Protein AF-A0A6B3UKP6-F1 (afdb_monomer)

Radius of gyration: 19.58 Å; Cα contacts (8 Å, |Δi|>4): 145; chains: 1; bounding box: 64×40×51 Å

Solvent-accessible surface area (backbone atoms only — not comparable to full-atom values): 9672 Å² total; per-residue (Å²): 135,84,81,79,76,74,70,58,92,58,51,80,61,47,51,56,53,51,51,53,51,51,49,56,62,64,51,71,57,77,41,75,64,52,75,78,68,61,49,55,62,52,52,51,48,53,51,52,50,50,47,49,68,73,69,47,90,69,81,77,76,51,74,70,52,47,52,51,34,51,49,28,21,50,55,16,22,55,54,12,33,57,50,26,70,65,43,56,73,46,76,39,88,90,76,73,45,39,38,38,53,70,46,70,64,57,54,53,52,53,51,50,50,50,68,48,48,51,59,52,56,52,47,34,70,76,37,58,80,77,66,80,52,55,63,63,59,54,52,50,21,54,50,35,17,52,48,21,20,52,45,32,19,49,50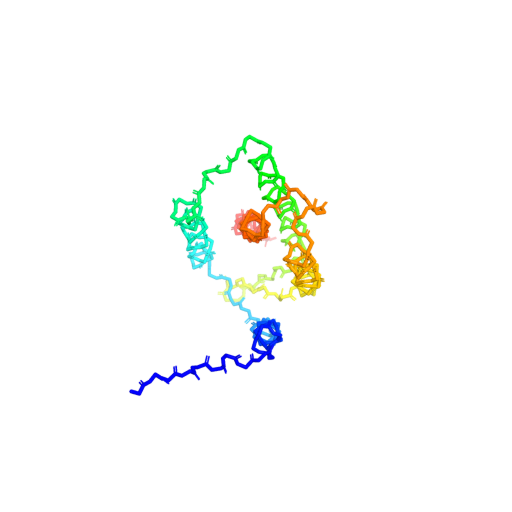,52,43,49,57,51,51,51,53,60,73,68,49,76,78,86,126

Nearest PDB structures (foldseek):
  7vg7-assembly1_B  TM=1.933E-01  e=5.395E+00  Homo sapiens

pLDDT: mean 78.43, std 12.49, range [39.0, 97.31]

Mean predicted aligned error: 9.52 Å

Secondary structure (DSSP, 8-state):
--------TTHHHHHHHHHHHHHHHHTTS-EE--TGGGTHHHHHHHHHHHHHHHS-SSSPPPHHHHHHHHHHHHHHHHHHHHHHHTPPEEE-TTT--EEEPPPHHHHHHHHHHHHHHHHHHHHHHH-HHHHSS-HHHHHHHHHHHHHHHHHHHHHHHHHHHHHHHTSPP--

Sequence (171 aa):
MHVSTSTPQYLPYLIPVAVVALIVLRNRRERRLRLELMWILPAFMLLAAGAALIYAPGPHPGPAAMVGLAGALALGAVLGWVRGRTIHIQHDPETGALTAKASPLGMILILAMFAIRYPLSLYARAHPEALHVSPTILADGFLLFAVGLILAQRVEVALRAHKLMSAPAAA

Structure (mmCIF, N/CA/C/O backbone):
data_AF-A0A6B3UKP6-F1
#
_entry.id   AF-A0A6B3UKP6-F1
#
loop_
_atom_site.group_PDB
_atom_site.id
_atom_site.type_symbol
_atom_site.label_atom_id
_atom_site.label_alt_id
_atom_site.label_comp_id
_atom_site.label_asym_id
_atom_site.label_entity_id
_atom_site.label_seq_id
_atom_site.pdbx_PDB_ins_code
_atom_site.Cartn_x
_atom_site.Cartn_y
_atom_site.Cartn_z
_atom_site.occupancy
_atom_site.B_iso_or_equiv
_atom_site.auth_seq_id
_atom_site.auth_comp_id
_atom_site.auth_asym_id
_atom_site.auth_atom_id
_atom_site.pdbx_PDB_model_num
ATOM 1 N N . MET A 1 1 ? 35.258 -26.309 -1.792 1.00 42.31 1 MET A N 1
ATOM 2 C CA . MET A 1 1 ? 33.843 -26.734 -1.880 1.00 42.31 1 MET A CA 1
ATOM 3 C C . MET A 1 1 ? 32.982 -25.502 -2.121 1.00 42.31 1 MET A C 1
ATOM 5 O O . MET A 1 1 ? 32.662 -24.800 -1.173 1.00 42.31 1 MET A O 1
ATOM 9 N N . HIS A 1 2 ? 32.662 -25.194 -3.379 1.00 47.56 2 HIS A N 1
ATOM 10 C CA . HIS A 1 2 ? 31.632 -24.203 -3.693 1.00 47.56 2 HIS A CA 1
ATOM 11 C C . HIS A 1 2 ? 30.284 -24.913 -3.592 1.00 47.56 2 HIS A C 1
ATOM 13 O O . HIS A 1 2 ? 29.980 -25.770 -4.417 1.00 47.56 2 HIS A O 1
ATOM 19 N N . VAL A 1 3 ? 29.504 -24.615 -2.552 1.00 54.16 3 VAL A N 1
ATOM 20 C CA . VAL A 1 3 ? 28.107 -25.049 -2.493 1.00 54.16 3 VAL A CA 1
ATOM 21 C C . VAL A 1 3 ? 27.369 -24.221 -3.535 1.00 54.16 3 VAL A C 1
ATOM 23 O O . VAL A 1 3 ? 26.997 -23.077 -3.286 1.00 54.16 3 VAL A O 1
ATOM 26 N N . SER A 1 4 ? 27.214 -24.774 -4.734 1.00 48.19 4 SER A N 1
ATOM 27 C CA . SER A 1 4 ? 26.264 -24.279 -5.721 1.00 48.19 4 SER A CA 1
ATOM 28 C C . SER A 1 4 ? 24.875 -24.482 -5.126 1.00 48.19 4 SER A C 1
ATOM 30 O O . SER A 1 4 ? 24.265 -25.535 -5.293 1.00 48.19 4 SER A O 1
ATOM 32 N N . THR A 1 5 ? 24.389 -23.508 -4.360 1.00 55.69 5 THR A N 1
ATOM 33 C CA . THR A 1 5 ? 22.990 -23.454 -3.956 1.00 55.69 5 THR A CA 1
ATOM 34 C C . THR A 1 5 ? 22.178 -23.199 -5.219 1.00 55.69 5 THR A C 1
ATOM 36 O O . THR A 1 5 ? 21.908 -22.062 -5.607 1.00 55.69 5 THR A O 1
ATOM 39 N N . SER A 1 6 ? 21.821 -24.278 -5.913 1.00 57.78 6 SER A N 1
ATOM 40 C CA . SER A 1 6 ? 20.800 -24.276 -6.948 1.00 57.78 6 SER A CA 1
ATOM 41 C C . SER A 1 6 ? 19.491 -23.888 -6.273 1.00 57.78 6 SER A C 1
ATOM 43 O O . SER A 1 6 ? 18.730 -24.729 -5.803 1.00 57.78 6 SER A O 1
ATOM 45 N N . THR A 1 7 ? 19.266 -22.578 -6.142 1.00 62.31 7 THR A N 1
ATOM 46 C CA . THR A 1 7 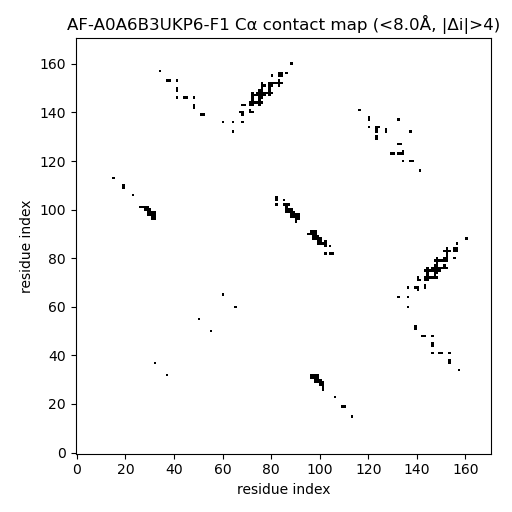? 17.998 -22.032 -5.667 1.00 62.31 7 THR A CA 1
ATOM 47 C C . THR A 1 7 ? 16.916 -22.697 -6.513 1.00 62.31 7 THR A C 1
ATOM 49 O O . THR A 1 7 ? 16.951 -22.530 -7.736 1.00 62.31 7 THR A O 1
ATOM 52 N N . PRO A 1 8 ? 16.014 -23.504 -5.926 1.00 60.12 8 PRO A N 1
ATOM 53 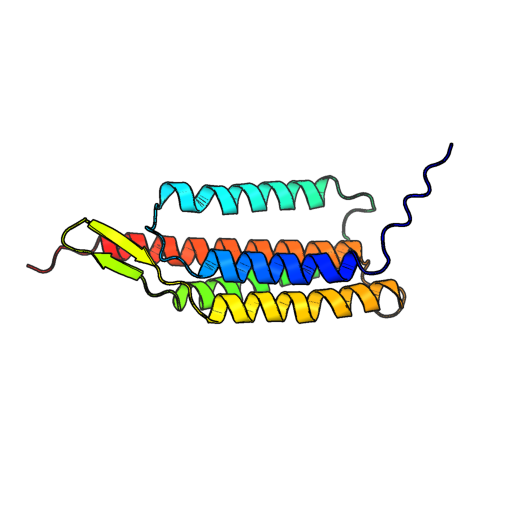C CA . PRO A 1 8 ? 15.065 -24.270 -6.714 1.00 60.12 8 PRO A CA 1
ATOM 54 C C . PRO A 1 8 ? 14.298 -23.316 -7.625 1.00 60.12 8 PRO A C 1
ATOM 56 O O . PRO A 1 8 ? 13.757 -22.318 -7.149 1.00 60.12 8 PRO A O 1
ATOM 59 N N . GLN A 1 9 ? 14.234 -23.608 -8.925 1.00 66.81 9 GLN A N 1
ATOM 60 C CA . GLN A 1 9 ? 13.576 -22.759 -9.929 1.00 66.81 9 GLN A CA 1
ATOM 61 C C . GLN A 1 9 ? 12.102 -22.451 -9.583 1.00 66.81 9 GLN A C 1
ATOM 63 O O . GLN A 1 9 ? 11.531 -21.471 -10.055 1.00 66.81 9 GLN A O 1
ATOM 68 N N . TYR A 1 10 ? 11.502 -23.253 -8.698 1.00 64.31 10 TYR A N 1
ATOM 69 C CA . TYR A 1 10 ? 10.134 -23.122 -8.194 1.00 64.31 10 TYR A CA 1
ATOM 70 C C . TYR A 1 10 ? 9.986 -22.158 -7.000 1.00 64.31 10 TYR A C 1
ATOM 72 O O . TYR A 1 10 ? 8.878 -21.720 -6.693 1.00 64.31 10 TYR A O 1
ATOM 80 N N . LEU A 1 11 ? 11.083 -21.798 -6.323 1.00 64.44 11 LEU A N 1
ATOM 81 C CA . LEU A 1 11 ? 11.082 -20.961 -5.116 1.00 64.44 11 LEU A CA 1
ATOM 82 C C . LEU A 1 11 ? 10.398 -19.587 -5.311 1.00 64.44 11 LEU A C 1
ATOM 84 O O . LEU A 1 11 ? 9.619 -19.194 -4.440 1.00 64.44 11 LEU A O 1
ATOM 88 N N . PRO A 1 12 ? 10.571 -18.881 -6.450 1.00 67.31 12 PRO A N 1
ATOM 89 C CA . PRO A 1 12 ? 9.866 -17.623 -6.717 1.00 67.31 12 PRO A CA 1
ATOM 90 C C . PRO A 1 12 ? 8.337 -17.764 -6.789 1.00 67.31 12 PRO A C 1
ATOM 92 O O . PRO A 1 12 ? 7.632 -16.788 -6.536 1.00 67.31 12 PRO A O 1
ATOM 95 N N . TYR A 1 13 ? 7.829 -18.962 -7.104 1.00 69.62 13 TYR A N 1
ATOM 96 C CA . TYR A 1 13 ? 6.398 -19.277 -7.190 1.00 69.62 13 TYR A CA 1
ATOM 97 C C . TYR A 1 13 ? 5.828 -19.809 -5.869 1.00 69.62 13 TYR A C 1
ATOM 99 O O . TYR A 1 13 ? 4.644 -19.632 -5.591 1.00 69.62 13 TYR A O 1
ATOM 107 N N . LEU A 1 14 ? 6.659 -20.407 -5.012 1.00 72.94 14 LEU A N 1
ATOM 108 C CA . LEU A 1 14 ? 6.234 -20.874 -3.689 1.00 72.94 14 LEU A CA 1
ATOM 109 C C . LEU A 1 14 ? 6.024 -19.722 -2.699 1.00 72.94 14 LEU A C 1
ATOM 111 O O . LEU A 1 14 ? 5.095 -19.772 -1.895 1.00 72.94 14 LEU A O 1
ATOM 115 N N . ILE A 1 15 ? 6.833 -18.661 -2.783 1.00 71.12 15 ILE A N 1
ATOM 116 C CA . ILE A 1 15 ? 6.698 -17.462 -1.938 1.00 71.12 15 ILE A CA 1
ATOM 117 C C . ILE A 1 15 ? 5.289 -16.835 -2.019 1.00 71.12 15 ILE A C 1
ATOM 119 O O . ILE A 1 15 ? 4.686 -16.639 -0.965 1.00 71.12 15 ILE A O 1
ATOM 123 N N . PRO A 1 16 ? 4.702 -16.546 -3.198 1.00 64.75 16 PRO A N 1
ATOM 124 C CA . PRO A 1 16 ? 3.352 -15.985 -3.269 1.00 64.75 16 PRO A CA 1
ATOM 125 C C . PRO A 1 16 ? 2.279 -16.917 -2.735 1.00 64.75 16 PRO A C 1
ATOM 127 O O . PRO A 1 16 ? 1.384 -16.458 -2.032 1.00 64.75 16 PRO A O 1
ATOM 130 N N . VAL A 1 17 ? 2.374 -18.215 -3.031 1.00 72.12 17 VAL A N 1
ATOM 131 C CA . VAL A 1 17 ? 1.425 -19.207 -2.513 1.00 72.12 17 VAL A CA 1
ATOM 132 C C . VAL A 1 17 ? 1.480 -19.232 -0.986 1.00 72.12 17 VAL A C 1
ATOM 134 O O . VAL A 1 17 ? 0.440 -19.166 -0.334 1.00 72.12 17 VAL A O 1
ATOM 137 N N . ALA A 1 18 ? 2.683 -19.227 -0.408 1.00 76.06 18 ALA A N 1
ATOM 138 C CA . ALA A 1 18 ? 2.882 -19.162 1.035 1.00 76.06 18 ALA A CA 1
ATOM 139 C C . ALA A 1 18 ? 2.356 -17.850 1.638 1.00 76.06 18 ALA A C 1
ATOM 141 O O . ALA A 1 18 ? 1.689 -17.876 2.672 1.00 76.06 18 ALA A O 1
ATOM 142 N N . VAL A 1 19 ? 2.597 -16.705 0.992 1.00 70.06 19 VAL A N 1
ATOM 143 C CA . VAL A 1 19 ? 2.106 -15.398 1.454 1.00 70.06 19 VAL A CA 1
ATOM 144 C C . VAL A 1 19 ? 0.579 -15.332 1.397 1.00 70.06 19 VAL A C 1
ATOM 146 O O . VAL A 1 19 ? -0.046 -14.923 2.375 1.00 70.06 19 VAL A O 1
ATOM 149 N N . VAL A 1 20 ? -0.041 -15.782 0.304 1.00 69.38 20 VAL A N 1
ATOM 150 C CA . VAL A 1 20 ? -1.503 -15.870 0.177 1.00 69.38 20 VAL A CA 1
ATOM 151 C C . VAL A 1 20 ? -2.078 -16.803 1.240 1.00 69.38 20 VAL A C 1
ATOM 153 O O . VAL A 1 20 ? -3.011 -16.414 1.943 1.00 69.38 20 VAL A O 1
ATOM 156 N N . ALA A 1 21 ? -1.499 -17.992 1.430 1.00 74.12 21 ALA A N 1
ATOM 157 C CA . ALA A 1 21 ? -1.939 -18.940 2.451 1.00 74.12 21 ALA A CA 1
ATOM 158 C C . ALA A 1 21 ? -1.834 -18.345 3.865 1.00 74.12 21 ALA A C 1
ATOM 160 O O . ALA A 1 21 ? -2.796 -18.400 4.634 1.00 74.12 21 ALA A O 1
ATOM 161 N N . LEU A 1 22 ? -0.708 -17.703 4.193 1.00 74.50 22 LEU A N 1
ATOM 162 C CA . LEU A 1 22 ? -0.495 -17.025 5.472 1.00 74.50 22 LEU A CA 1
ATOM 163 C C . LEU A 1 22 ? -1.540 -15.931 5.708 1.00 74.50 22 LEU A C 1
ATOM 165 O O . LEU A 1 22 ? -2.071 -15.807 6.812 1.00 74.50 22 LEU A O 1
ATOM 169 N N . ILE A 1 23 ? -1.853 -15.143 4.680 1.00 67.38 23 ILE A N 1
ATOM 170 C CA . ILE A 1 23 ? -2.847 -14.072 4.757 1.00 67.38 23 ILE A CA 1
ATOM 171 C C . ILE A 1 23 ? -4.241 -14.657 4.980 1.00 67.38 23 ILE A C 1
ATOM 173 O O . ILE A 1 23 ? -4.928 -14.212 5.897 1.00 67.38 23 ILE A O 1
ATOM 177 N N . VAL A 1 24 ? -4.638 -15.682 4.220 1.00 68.94 24 VAL A N 1
ATOM 178 C CA . VAL A 1 24 ? -5.918 -16.386 4.403 1.00 68.94 24 VAL A CA 1
ATOM 179 C C . VAL A 1 24 ? -6.046 -16.910 5.829 1.00 68.94 24 VAL A C 1
ATOM 181 O O . VAL A 1 24 ? -7.041 -16.632 6.497 1.00 68.94 24 VAL A O 1
ATOM 184 N N . LEU A 1 25 ? -5.023 -17.607 6.324 1.00 70.88 25 LEU A N 1
ATOM 185 C CA . LEU A 1 25 ? -5.003 -18.168 7.674 1.00 70.88 25 LEU A CA 1
ATOM 186 C C . LEU A 1 25 ? -5.070 -17.075 8.749 1.00 70.88 25 LEU A C 1
ATOM 188 O O . LEU A 1 25 ? -5.825 -17.191 9.716 1.00 70.88 25 LEU A O 1
ATOM 192 N N . ARG A 1 26 ? -4.332 -15.975 8.567 1.00 65.69 26 ARG A N 1
ATOM 193 C CA . ARG A 1 26 ? -4.294 -14.846 9.508 1.00 65.69 26 ARG A CA 1
ATOM 194 C C . ARG A 1 26 ? -5.596 -14.042 9.528 1.00 65.69 26 ARG A C 1
ATOM 196 O O . ARG A 1 26 ? -5.913 -13.451 10.560 1.00 65.69 26 ARG A O 1
ATOM 203 N N . ASN A 1 27 ? -6.338 -14.029 8.422 1.00 65.06 27 ASN A N 1
ATOM 204 C CA . ASN A 1 27 ? -7.569 -13.258 8.239 1.00 65.06 27 ASN A CA 1
ATOM 205 C C . ASN A 1 27 ? -8.836 -13.983 8.737 1.00 65.06 27 ASN A C 1
ATOM 207 O O . ASN A 1 27 ? -9.913 -13.401 8.710 1.00 65.06 27 ASN A O 1
ATOM 211 N N . ARG A 1 28 ? -8.728 -15.240 9.200 1.00 62.06 28 ARG A N 1
ATOM 212 C CA . ARG A 1 28 ? -9.871 -16.036 9.692 1.00 62.06 28 ARG A CA 1
ATOM 213 C C . ARG A 1 28 ? -10.319 -15.718 11.121 1.00 62.06 28 ARG A C 1
ATOM 215 O O . ARG A 1 28 ? -11.401 -16.139 11.507 1.00 62.06 28 ARG A O 1
ATOM 222 N N . ARG A 1 29 ? -9.504 -15.025 11.920 1.00 60.44 29 ARG A N 1
ATOM 223 C CA . ARG A 1 29 ? -9.808 -14.764 13.336 1.00 60.44 29 ARG A CA 1
ATOM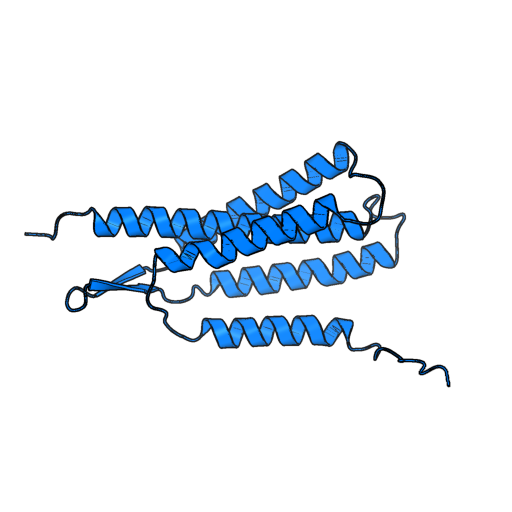 224 C C . ARG A 1 29 ? -10.388 -13.369 13.523 1.00 60.44 29 ARG A C 1
ATOM 226 O O . ARG A 1 29 ? -9.783 -12.394 13.077 1.00 60.44 29 ARG A O 1
ATOM 233 N N . GLU A 1 30 ? -11.504 -13.281 14.237 1.00 61.22 30 GLU A N 1
ATOM 234 C CA . GLU A 1 30 ? -12.010 -12.021 14.779 1.00 61.22 30 GLU A CA 1
ATOM 235 C C . GLU A 1 30 ? -10.959 -11.438 15.727 1.00 61.22 30 GLU A C 1
ATOM 237 O O . GLU A 1 30 ? -10.396 -12.139 16.573 1.00 61.22 30 GLU A O 1
ATOM 242 N N . ARG A 1 31 ? -10.611 -10.163 15.536 1.00 63.59 31 ARG A N 1
ATOM 243 C CA . ARG A 1 31 ? -9.595 -9.492 16.352 1.00 63.59 31 ARG A CA 1
ATOM 244 C C . ARG A 1 31 ? -10.230 -8.336 17.100 1.00 63.59 31 ARG A C 1
ATOM 246 O O . ARG A 1 31 ? -10.883 -7.487 16.497 1.00 63.59 31 ARG A O 1
ATOM 253 N N . ARG A 1 32 ? -9.954 -8.285 18.405 1.00 64.88 32 ARG A N 1
ATOM 254 C CA . ARG A 1 32 ? -10.177 -7.091 19.221 1.00 64.88 32 ARG A CA 1
ATOM 255 C C . ARG A 1 32 ? -9.316 -5.956 18.661 1.00 64.88 32 ARG A C 1
ATOM 257 O O . ARG A 1 32 ? -8.104 -6.119 18.486 1.00 64.88 32 ARG A O 1
ATOM 264 N N . LEU A 1 33 ? -9.945 -4.832 18.344 1.00 65.12 33 LEU A N 1
ATOM 265 C CA . LEU A 1 33 ? -9.294 -3.618 17.867 1.00 65.12 33 LEU A CA 1
ATOM 266 C C . LEU A 1 33 ? -8.601 -2.936 19.048 1.00 65.12 33 LEU A C 1
ATOM 268 O O . LEU A 1 33 ? -9.231 -2.267 19.857 1.00 65.12 33 LEU A O 1
ATOM 272 N N . ARG A 1 34 ? -7.281 -3.109 19.143 1.00 69.44 34 ARG A N 1
ATOM 273 C CA . ARG A 1 34 ? -6.432 -2.285 20.009 1.00 69.44 34 ARG A CA 1
ATOM 274 C C . ARG A 1 34 ? -5.921 -1.114 19.185 1.00 69.44 34 ARG A C 1
ATOM 276 O O . ARG A 1 34 ? -5.087 -1.314 18.301 1.00 69.44 34 ARG A O 1
ATOM 283 N N . LEU A 1 35 ? -6.451 0.074 19.452 1.00 70.31 35 LEU A N 1
ATOM 284 C CA . LEU A 1 35 ? -6.164 1.274 18.668 1.00 70.31 35 LEU A CA 1
ATOM 285 C C . LEU A 1 35 ? -4.675 1.652 18.708 1.00 70.31 35 LEU A C 1
ATOM 287 O O . LEU A 1 35 ? -4.100 1.994 17.681 1.00 70.31 35 LEU A O 1
ATOM 291 N N . GLU A 1 36 ? -4.028 1.467 19.858 1.00 74.81 36 GLU A N 1
ATOM 292 C CA . GLU A 1 36 ? -2.598 1.735 20.066 1.00 74.81 36 GLU A CA 1
ATOM 293 C C . GLU A 1 36 ? -1.697 0.834 19.207 1.00 74.81 36 GLU A C 1
ATOM 295 O O . GLU A 1 36 ? -0.791 1.298 18.518 1.00 74.81 36 GLU A O 1
ATOM 300 N N . LEU A 1 37 ? -1.988 -0.471 19.162 1.00 77.50 37 LEU A N 1
ATOM 301 C CA . LEU A 1 37 ? -1.198 -1.433 18.382 1.00 77.50 37 LEU A CA 1
ATOM 302 C C . LEU A 1 37 ? -1.464 -1.332 16.873 1.00 77.50 37 LEU A C 1
ATOM 304 O O . LEU A 1 37 ? -0.750 -1.940 16.070 1.00 77.50 37 LEU A O 1
ATOM 308 N N . MET A 1 38 ? -2.493 -0.585 16.467 1.00 80.94 38 MET A N 1
ATOM 309 C CA . MET A 1 38 ? -2.887 -0.454 15.070 1.00 80.94 38 MET A CA 1
ATOM 310 C C . MET A 1 38 ? -1.845 0.299 14.229 1.00 80.94 38 MET A C 1
ATOM 312 O O . MET A 1 38 ? -1.761 0.050 13.023 1.00 80.94 38 MET A O 1
ATOM 316 N N . TRP A 1 39 ? -1.034 1.153 14.859 1.00 84.94 39 TRP A N 1
ATOM 317 C CA . TRP A 1 39 ? -0.042 2.013 14.204 1.00 84.94 39 TRP A CA 1
ATOM 318 C C . TRP A 1 39 ? 1.363 1.417 14.110 1.00 84.94 39 TRP A C 1
ATOM 320 O O . TRP A 1 39 ? 2.144 1.861 13.273 1.00 84.94 39 TRP A O 1
ATOM 330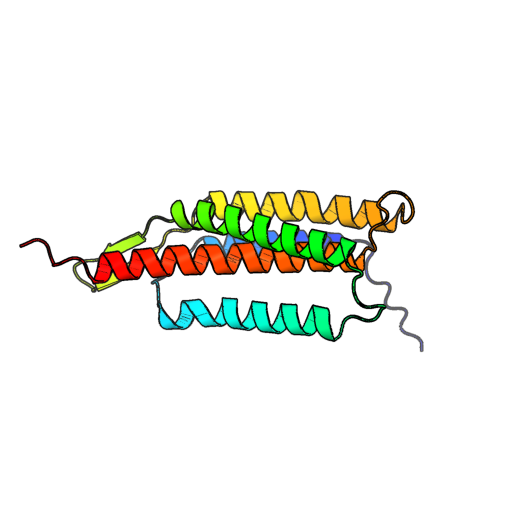 N N . ILE A 1 40 ? 1.662 0.356 14.868 1.00 84.81 40 ILE A N 1
ATOM 331 C CA . ILE A 1 40 ? 2.979 -0.303 14.843 1.00 84.81 40 ILE A CA 1
ATOM 332 C C . ILE A 1 40 ? 3.303 -0.819 13.439 1.00 84.81 40 ILE A C 1
ATOM 334 O O . ILE A 1 40 ? 4.369 -0.545 12.895 1.00 84.81 40 ILE A O 1
ATOM 338 N N . LEU A 1 41 ? 2.369 -1.557 12.831 1.00 81.31 41 LEU A N 1
ATOM 339 C CA . LEU A 1 41 ? 2.582 -2.134 11.505 1.00 81.31 41 LEU A CA 1
ATOM 340 C C . LEU A 1 41 ? 2.717 -1.053 10.410 1.00 81.31 41 LEU A C 1
ATOM 342 O O . LEU A 1 41 ? 3.657 -1.151 9.625 1.00 81.31 41 LEU A O 1
ATOM 346 N N . PRO A 1 42 ? 1.845 -0.026 10.338 1.00 84.81 42 PRO A N 1
ATOM 347 C CA . PRO A 1 42 ? 2.027 1.096 9.419 1.00 84.81 42 PRO A CA 1
ATOM 348 C C . PRO A 1 42 ? 3.351 1.839 9.595 1.00 84.81 42 PRO A C 1
ATOM 350 O O . PRO A 1 42 ? 4.025 2.089 8.601 1.00 84.81 42 PRO A O 1
ATOM 353 N N . ALA A 1 43 ? 3.748 2.145 10.835 1.00 88.00 43 ALA A N 1
ATOM 354 C CA . ALA A 1 43 ? 5.014 2.817 11.113 1.00 88.00 43 ALA A CA 1
ATOM 355 C C . ALA A 1 43 ? 6.200 1.971 10.634 1.00 88.00 43 ALA A C 1
ATOM 357 O O . ALA A 1 43 ? 7.067 2.466 9.919 1.00 88.00 43 ALA A O 1
ATOM 358 N N . PHE A 1 44 ? 6.186 0.671 10.939 1.00 87.38 44 PHE A N 1
ATOM 359 C CA . PHE A 1 44 ? 7.201 -0.260 10.459 1.00 87.38 44 PHE A CA 1
ATOM 360 C C . PHE A 1 44 ? 7.261 -0.321 8.927 1.00 87.38 44 PHE A C 1
ATOM 362 O O . PHE A 1 44 ? 8.348 -0.272 8.361 1.00 87.38 44 PHE A O 1
ATOM 369 N N . MET A 1 45 ? 6.118 -0.396 8.236 1.00 81.00 45 MET A N 1
ATOM 370 C CA . MET A 1 45 ? 6.104 -0.421 6.768 1.00 81.00 45 MET A CA 1
ATOM 371 C C . MET A 1 45 ? 6.600 0.881 6.151 1.00 81.00 45 MET A C 1
ATOM 373 O O . MET A 1 45 ? 7.281 0.833 5.133 1.00 81.00 45 MET A O 1
ATOM 377 N N . LEU A 1 46 ? 6.285 2.026 6.753 1.00 88.81 46 LEU A N 1
ATOM 378 C CA . LEU A 1 46 ? 6.757 3.320 6.275 1.00 88.81 46 LEU A CA 1
ATOM 379 C C . LEU A 1 46 ? 8.276 3.450 6.444 1.00 88.81 46 LEU A C 1
ATOM 381 O O . LEU A 1 46 ? 8.954 3.869 5.510 1.00 88.81 46 LEU A O 1
ATOM 385 N N . LEU A 1 47 ? 8.819 3.000 7.580 1.00 88.88 47 LEU A N 1
ATOM 386 C CA . LEU A 1 47 ? 10.266 2.923 7.800 1.00 88.88 47 LEU A CA 1
ATOM 387 C C . LEU A 1 47 ? 10.939 1.959 6.818 1.00 88.88 47 LEU A C 1
ATOM 389 O O . LEU A 1 47 ? 11.939 2.314 6.202 1.00 88.88 47 LEU A O 1
ATOM 393 N N . ALA A 1 48 ? 10.377 0.763 6.631 1.00 84.25 48 ALA A N 1
ATOM 394 C CA . ALA A 1 48 ? 10.912 -0.230 5.705 1.00 84.25 48 ALA A CA 1
ATOM 395 C C . ALA A 1 48 ? 10.882 0.263 4.250 1.00 84.25 48 ALA A C 1
ATOM 397 O O . ALA A 1 48 ? 11.845 0.058 3.518 1.00 84.25 48 ALA A O 1
ATOM 398 N N . ALA A 1 49 ? 9.808 0.941 3.836 1.00 87.38 49 ALA A N 1
ATOM 399 C CA . ALA A 1 49 ? 9.698 1.514 2.499 1.00 87.38 49 ALA A CA 1
ATOM 400 C C . ALA A 1 49 ? 10.646 2.698 2.294 1.00 87.38 49 ALA A C 1
ATOM 402 O O . ALA A 1 49 ? 11.304 2.774 1.261 1.00 87.38 49 ALA A O 1
ATOM 403 N N . GLY A 1 50 ? 10.774 3.580 3.290 1.00 87.38 50 GLY A N 1
ATOM 404 C CA . GLY A 1 50 ? 11.755 4.663 3.265 1.00 87.38 50 GLY A CA 1
ATOM 405 C C . GLY A 1 50 ? 13.183 4.129 3.159 1.00 87.38 50 GLY A C 1
ATOM 406 O O . GLY A 1 50 ? 13.934 4.558 2.290 1.00 87.38 50 GLY A O 1
ATOM 407 N N . ALA A 1 51 ? 13.535 3.132 3.975 1.00 86.88 51 ALA A N 1
ATOM 408 C CA . ALA A 1 51 ? 14.838 2.478 3.911 1.00 86.88 51 ALA A CA 1
ATOM 409 C C . ALA A 1 51 ? 15.079 1.813 2.548 1.00 86.88 51 ALA A C 1
ATOM 411 O O . ALA A 1 51 ? 16.152 1.981 1.976 1.00 86.88 51 ALA A O 1
ATOM 412 N N . ALA A 1 52 ? 14.084 1.109 2.000 1.00 84.94 52 ALA A N 1
ATOM 413 C CA . ALA A 1 52 ? 14.197 0.487 0.684 1.00 84.94 52 ALA A CA 1
ATOM 414 C C . ALA A 1 52 ? 14.497 1.517 -0.415 1.00 84.94 52 ALA A C 1
ATOM 416 O O . ALA A 1 52 ? 15.377 1.273 -1.227 1.00 84.94 52 ALA A O 1
ATOM 417 N N . LEU A 1 53 ? 13.831 2.676 -0.402 1.00 84.81 53 LEU A N 1
ATOM 418 C CA . LEU A 1 53 ? 14.039 3.733 -1.399 1.00 84.81 53 LEU A CA 1
ATOM 419 C C . LEU A 1 53 ? 15.369 4.483 -1.226 1.00 84.81 53 LEU A C 1
ATOM 421 O O . LEU A 1 53 ? 15.981 4.874 -2.217 1.00 84.81 53 LEU A O 1
ATOM 425 N N . ILE A 1 54 ? 15.812 4.703 0.015 1.00 85.62 54 ILE A N 1
ATOM 426 C CA . ILE A 1 54 ? 17.055 5.433 0.319 1.00 85.62 54 ILE A CA 1
ATOM 427 C C . ILE A 1 54 ? 18.287 4.570 0.036 1.00 85.62 54 ILE A C 1
ATOM 429 O O . ILE A 1 54 ? 19.271 5.064 -0.508 1.00 85.62 54 ILE A O 1
ATOM 433 N N . TYR A 1 55 ? 18.235 3.289 0.405 1.00 84.06 55 TYR A N 1
ATOM 434 C CA . TYR A 1 55 ? 19.364 2.363 0.304 1.00 84.06 55 TYR A CA 1
ATOM 435 C C . TYR A 1 55 ? 19.285 1.443 -0.923 1.00 84.06 55 TYR A C 1
ATOM 437 O O . TYR A 1 55 ? 20.058 0.487 -1.021 1.00 84.06 55 TYR A O 1
ATOM 445 N N . ALA A 1 56 ? 18.364 1.702 -1.859 1.00 79.69 56 ALA A N 1
ATOM 446 C CA . ALA A 1 56 ? 18.275 0.954 -3.107 1.00 79.69 56 ALA A CA 1
ATOM 447 C C . ALA A 1 56 ? 19.584 1.089 -3.910 1.00 79.69 56 ALA A C 1
ATOM 449 O O . ALA A 1 56 ? 20.015 2.209 -4.194 1.00 79.69 56 ALA A O 1
ATOM 450 N N . PRO A 1 57 ? 20.208 -0.025 -4.335 1.00 69.94 57 PRO A N 1
ATOM 451 C CA . PRO A 1 57 ? 21.344 0.032 -5.242 1.00 69.94 57 PRO A CA 1
ATOM 452 C C . PRO A 1 57 ? 20.884 0.527 -6.619 1.00 69.94 57 PRO A C 1
ATOM 454 O O . PRO A 1 57 ? 20.066 -0.123 -7.273 1.00 69.94 57 PRO A O 1
ATOM 457 N N . GLY A 1 58 ? 21.420 1.659 -7.076 1.00 71.12 58 GLY A N 1
ATOM 458 C CA . GLY A 1 58 ? 21.150 2.203 -8.407 1.00 71.12 58 GLY A CA 1
ATOM 459 C C . GLY A 1 58 ? 21.018 3.7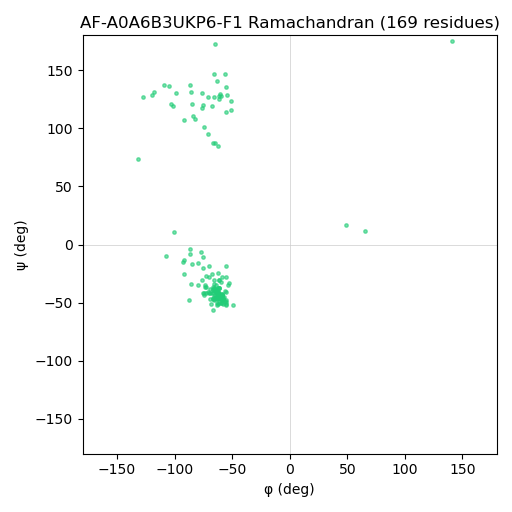27 -8.424 1.00 71.12 58 GLY A C 1
ATOM 460 O O . GLY A 1 58 ? 21.077 4.369 -7.376 1.00 71.12 58 GLY A O 1
ATOM 461 N N . PRO A 1 59 ? 20.863 4.329 -9.615 1.00 72.38 59 PRO A N 1
ATOM 462 C CA . PRO A 1 59 ? 20.578 5.751 -9.727 1.00 72.38 59 PRO A CA 1
ATOM 463 C C . PRO A 1 59 ? 19.231 6.076 -9.077 1.00 72.38 59 PRO A C 1
ATOM 465 O O . PRO A 1 59 ? 18.264 5.321 -9.214 1.00 72.38 59 PRO A O 1
ATOM 468 N N . HIS A 1 60 ? 19.168 7.220 -8.393 1.00 77.31 60 HIS A N 1
ATOM 469 C CA . HIS A 1 60 ? 17.919 7.702 -7.818 1.00 77.31 60 HIS A CA 1
ATOM 470 C C . HIS A 1 60 ? 16.838 7.834 -8.900 1.00 77.31 60 HIS A C 1
ATOM 472 O O . HIS A 1 60 ? 17.151 8.167 -10.050 1.00 77.31 60 HIS A O 1
ATOM 478 N N . PRO A 1 61 ? 15.561 7.589 -8.558 1.00 82.06 61 PRO A N 1
ATOM 479 C CA . PRO A 1 61 ? 14.498 7.627 -9.545 1.00 82.06 61 PRO A CA 1
ATOM 480 C C . PRO A 1 61 ? 14.396 9.028 -10.150 1.00 82.06 61 PRO A C 1
ATOM 482 O O . PRO A 1 61 ? 14.274 10.018 -9.429 1.00 82.06 61 PRO A O 1
ATOM 485 N N . GLY A 1 62 ? 14.427 9.110 -11.480 1.00 86.94 62 GLY A N 1
ATOM 486 C CA . GLY A 1 62 ? 14.220 10.372 -12.185 1.00 86.94 62 GLY A CA 1
ATOM 487 C C . GLY A 1 62 ? 12.798 10.930 -11.991 1.00 86.94 62 GLY A C 1
ATOM 488 O O . GLY A 1 62 ? 11.916 10.231 -11.482 1.00 86.94 62 GLY A O 1
ATOM 489 N N . PRO A 1 63 ? 12.523 12.162 -12.456 1.00 88.19 63 PRO A N 1
ATOM 490 C CA . PRO A 1 63 ? 11.235 12.831 -12.244 1.00 88.19 63 PRO A CA 1
ATOM 491 C C . PRO A 1 63 ? 10.021 12.018 -12.722 1.00 88.19 63 PRO A C 1
ATOM 493 O O . PRO A 1 63 ? 9.016 11.929 -12.022 1.00 88.19 63 PRO A O 1
ATOM 496 N N . ALA A 1 64 ? 10.125 11.357 -13.879 1.00 87.62 64 ALA A N 1
ATOM 497 C CA . ALA A 1 64 ? 9.053 10.508 -14.403 1.00 87.62 64 ALA A CA 1
ATOM 498 C C . ALA A 1 64 ? 8.774 9.289 -13.503 1.00 87.62 64 ALA A C 1
ATOM 500 O O . ALA A 1 64 ? 7.619 8.947 -13.252 1.00 87.62 64 ALA A O 1
ATOM 501 N N . ALA A 1 65 ? 9.826 8.665 -12.962 1.00 88.88 65 ALA A N 1
ATOM 502 C CA . ALA A 1 65 ? 9.686 7.552 -12.028 1.00 88.88 65 ALA A CA 1
ATOM 503 C C . ALA A 1 65 ? 9.055 8.014 -10.706 1.00 88.88 65 ALA A C 1
ATOM 505 O O . ALA A 1 65 ? 8.181 7.330 -10.185 1.00 88.88 65 ALA A O 1
ATOM 506 N N . MET A 1 66 ? 9.417 9.200 -10.208 1.00 90.75 66 MET A N 1
ATOM 507 C CA . MET A 1 66 ? 8.795 9.805 -9.022 1.00 90.75 66 MET A CA 1
ATOM 508 C C . MET A 1 66 ? 7.285 10.006 -9.193 1.00 90.75 66 MET A C 1
ATOM 510 O O . MET A 1 66 ? 6.523 9.667 -8.290 1.00 90.75 66 MET A O 1
ATOM 514 N N . VAL A 1 67 ? 6.835 10.479 -10.361 1.00 93.12 67 VAL A N 1
ATOM 515 C CA . VAL A 1 67 ? 5.399 10.599 -10.672 1.00 93.12 67 VAL A CA 1
ATOM 516 C C . VAL A 1 67 ? 4.719 9.228 -10.664 1.00 93.12 67 VAL A C 1
ATOM 518 O O . VAL A 1 67 ? 3.653 9.080 -10.068 1.00 93.12 67 VAL A O 1
ATOM 521 N N . GLY A 1 68 ? 5.344 8.208 -11.259 1.00 92.31 68 GLY A N 1
ATOM 522 C CA . GLY A 1 68 ? 4.826 6.836 -11.235 1.00 92.31 68 GLY A CA 1
ATOM 523 C C . GLY A 1 68 ? 4.720 6.259 -9.818 1.00 92.31 68 GLY A C 1
ATOM 524 O O . GLY A 1 68 ? 3.701 5.670 -9.460 1.00 92.31 68 GLY A O 1
ATOM 525 N N . LEU A 1 69 ? 5.738 6.480 -8.986 1.00 93.31 69 LEU A N 1
ATOM 526 C CA . LEU A 1 69 ? 5.779 6.060 -7.583 1.00 93.31 69 LEU A CA 1
ATOM 527 C C . LEU A 1 69 ? 4.717 6.779 -6.736 1.00 93.31 69 LEU A C 1
ATOM 529 O O . LEU A 1 69 ? 4.002 6.135 -5.964 1.00 93.31 69 LEU A O 1
ATOM 533 N N . ALA A 1 70 ? 4.558 8.092 -6.920 1.00 95.25 70 ALA A N 1
ATOM 534 C CA . ALA A 1 70 ? 3.500 8.872 -6.283 1.00 95.25 70 ALA A CA 1
ATOM 535 C C . ALA A 1 70 ? 2.107 8.399 -6.727 1.00 95.25 70 ALA A C 1
ATOM 537 O O . ALA A 1 70 ? 1.211 8.243 -5.898 1.00 95.25 70 ALA A O 1
ATOM 538 N N . GLY A 1 71 ? 1.939 8.096 -8.017 1.00 96.44 71 GLY A N 1
ATOM 539 C CA . GLY A 1 71 ? 0.716 7.515 -8.565 1.00 96.44 71 GLY A CA 1
ATOM 540 C C . GLY A 1 71 ? 0.394 6.154 -7.948 1.00 96.44 71 GLY A C 1
ATOM 541 O O . GLY A 1 71 ? -0.740 5.919 -7.536 1.00 96.44 71 GLY A O 1
ATOM 542 N N . ALA A 1 72 ? 1.389 5.278 -7.798 1.00 95.06 72 ALA A N 1
ATOM 543 C CA . ALA A 1 72 ? 1.215 3.981 -7.151 1.00 95.06 72 ALA A CA 1
ATOM 544 C C . ALA A 1 72 ? 0.800 4.124 -5.677 1.00 95.06 72 ALA A C 1
ATOM 546 O O . ALA A 1 72 ? -0.141 3.459 -5.237 1.00 95.06 72 ALA A O 1
ATOM 547 N N . LEU A 1 73 ? 1.437 5.035 -4.931 1.00 96.00 73 LEU A N 1
ATOM 548 C CA . LEU A 1 73 ? 1.062 5.364 -3.554 1.00 96.00 73 LEU A CA 1
ATOM 549 C C . LEU A 1 73 ? -0.385 5.874 -3.467 1.00 96.00 73 LEU A C 1
ATOM 551 O O . LEU A 1 73 ? -1.152 5.407 -2.622 1.00 96.00 73 LEU A O 1
ATOM 555 N N . ALA A 1 74 ? -0.770 6.796 -4.354 1.00 97.31 74 ALA A N 1
ATOM 556 C CA . ALA A 1 74 ? -2.110 7.377 -4.399 1.00 97.31 74 ALA A CA 1
ATOM 557 C C . ALA A 1 74 ? -3.182 6.331 -4.739 1.00 97.31 74 ALA A C 1
ATOM 559 O O . ALA A 1 74 ? -4.199 6.245 -4.052 1.00 97.31 74 ALA A O 1
ATOM 560 N N . LEU A 1 75 ? -2.938 5.482 -5.742 1.00 96.44 75 LEU A N 1
ATOM 561 C CA . LEU A 1 75 ? -3.830 4.371 -6.095 1.00 96.44 75 LEU A CA 1
ATOM 562 C C . LEU A 1 75 ? -3.994 3.393 -4.930 1.00 96.44 75 LEU A C 1
ATOM 564 O O . LEU A 1 75 ? -5.113 2.980 -4.615 1.00 96.44 75 LEU A O 1
ATOM 568 N N . GLY A 1 76 ? -2.887 3.067 -4.259 1.00 94.38 76 GLY A N 1
ATOM 569 C CA . GLY A 1 76 ? -2.899 2.286 -3.031 1.00 94.38 76 GLY A CA 1
ATOM 570 C C . GLY A 1 76 ? -3.804 2.928 -1.988 1.00 94.38 76 GLY A C 1
ATOM 571 O O . GLY A 1 76 ? -4.722 2.282 -1.491 1.00 94.38 76 GLY A O 1
ATOM 572 N N . ALA A 1 77 ? -3.606 4.215 -1.704 1.00 95.31 77 ALA A N 1
ATOM 573 C CA . ALA A 1 77 ? -4.386 4.954 -0.717 1.00 95.31 77 ALA A CA 1
ATOM 574 C C . ALA A 1 77 ? -5.891 4.973 -1.030 1.00 95.31 77 ALA A C 1
ATOM 576 O O . ALA A 1 77 ? -6.698 4.686 -0.145 1.00 95.31 77 ALA A O 1
ATOM 577 N N . VAL A 1 78 ? -6.282 5.224 -2.282 1.00 95.38 78 VAL A N 1
ATOM 578 C CA . VAL A 1 78 ? -7.694 5.210 -2.703 1.00 95.38 78 VAL A CA 1
ATOM 579 C C . VAL A 1 78 ? -8.329 3.842 -2.440 1.00 95.38 78 VAL A C 1
ATOM 581 O O . VAL A 1 78 ? -9.374 3.749 -1.792 1.00 95.38 78 VAL A O 1
ATOM 584 N N . LEU A 1 79 ? -7.681 2.759 -2.875 1.00 92.19 79 LEU A N 1
ATOM 585 C CA . LEU A 1 79 ? -8.192 1.402 -2.656 1.00 92.19 79 LEU A CA 1
ATOM 586 C C . LEU A 1 79 ? -8.189 1.016 -1.173 1.00 92.19 79 LEU A C 1
ATOM 588 O O . LEU A 1 79 ? -9.109 0.346 -0.701 1.00 92.19 79 LEU A O 1
ATOM 592 N N . GLY A 1 80 ? -7.181 1.463 -0.425 1.00 90.00 80 GLY A N 1
ATOM 593 C CA . GLY A 1 80 ? -7.065 1.272 1.015 1.00 90.00 80 GLY A CA 1
ATOM 594 C C . GLY A 1 80 ? -8.210 1.928 1.771 1.00 90.00 80 GLY A C 1
ATOM 595 O O . GLY A 1 80 ? -8.795 1.312 2.662 1.00 90.00 80 GLY A O 1
ATOM 596 N N . TRP A 1 81 ? -8.581 3.140 1.363 1.00 91.69 81 TRP A N 1
ATOM 597 C CA . TRP A 1 81 ? -9.712 3.877 1.909 1.00 91.69 81 TRP A CA 1
ATOM 598 C C . TRP A 1 81 ? -11.037 3.158 1.652 1.00 91.69 81 TRP A C 1
ATOM 600 O O . TRP A 1 81 ? -11.780 2.865 2.591 1.00 91.69 81 TRP A O 1
ATOM 610 N N . VAL A 1 82 ? -11.307 2.786 0.394 1.00 89.69 82 VAL A N 1
ATOM 611 C CA . VAL A 1 82 ? -12.518 2.035 0.015 1.00 89.69 82 VAL A CA 1
ATOM 612 C C . VAL A 1 82 ? -12.596 0.721 0.791 1.00 89.69 82 VAL A C 1
ATOM 614 O O . VAL A 1 82 ? -13.625 0.411 1.393 1.00 89.69 82 VAL A O 1
ATOM 617 N N . ARG A 1 83 ? -11.488 -0.028 0.858 1.00 84.88 83 ARG A N 1
ATOM 618 C CA . ARG A 1 83 ? -11.402 -1.264 1.639 1.00 84.88 83 ARG A CA 1
ATOM 619 C C . ARG A 1 83 ? -11.690 -1.011 3.110 1.00 84.88 83 ARG A C 1
ATOM 621 O O . ARG A 1 83 ? -12.480 -1.751 3.695 1.00 84.88 83 ARG A O 1
ATOM 628 N N . GLY A 1 84 ? -11.061 0.008 3.694 1.00 83.81 84 GLY A N 1
ATOM 629 C CA . GLY A 1 84 ? -11.310 0.450 5.057 1.00 83.81 84 GLY A CA 1
ATOM 630 C C . GLY A 1 84 ? -12.801 0.616 5.275 1.00 83.81 84 GLY A C 1
ATOM 631 O O . GLY A 1 84 ? -13.351 -0.024 6.174 1.00 83.81 84 GLY A O 1
ATOM 632 N N . ARG A 1 85 ? -13.471 1.366 4.395 1.00 84.19 85 ARG A N 1
ATOM 633 C CA . ARG A 1 85 ? -14.900 1.670 4.490 1.00 84.19 85 ARG A CA 1
ATOM 634 C C . ARG A 1 85 ? -15.793 0.429 4.619 1.00 84.19 85 ARG A C 1
ATOM 636 O O . ARG A 1 85 ? -16.756 0.461 5.377 1.00 84.19 85 ARG A O 1
ATOM 643 N N . THR A 1 86 ? -15.429 -0.679 3.972 1.00 79.06 86 THR A N 1
ATOM 644 C CA . THR A 1 86 ? -16.183 -1.953 4.018 1.00 79.06 86 THR A CA 1
ATOM 645 C C . THR A 1 86 ? -16.001 -2.786 5.291 1.00 79.06 86 THR A C 1
ATOM 647 O O . THR A 1 86 ? -16.642 -3.824 5.442 1.00 79.06 86 THR A O 1
ATOM 650 N N . ILE A 1 87 ? -15.106 -2.394 6.200 1.00 77.88 87 ILE A N 1
ATOM 651 C CA . ILE A 1 87 ? -14.890 -3.130 7.449 1.00 77.88 87 ILE A CA 1
ATOM 652 C C . ILE A 1 87 ? -16.039 -2.821 8.406 1.00 77.88 87 ILE A C 1
ATOM 654 O O . ILE A 1 87 ? -16.204 -1.680 8.837 1.00 77.88 87 ILE A O 1
ATOM 658 N N . HIS A 1 88 ? -16.800 -3.855 8.761 1.00 73.44 88 HIS A N 1
ATOM 659 C CA . HIS A 1 88 ? -17.801 -3.772 9.817 1.00 73.44 88 HIS A CA 1
ATOM 660 C C . HIS A 1 88 ? -17.111 -3.774 11.184 1.00 73.44 88 HIS A C 1
ATOM 662 O O . HIS A 1 88 ? -16.391 -4.716 11.528 1.00 73.44 88 HIS A O 1
ATOM 668 N N . ILE A 1 89 ? -17.330 -2.694 11.934 1.00 68.88 89 ILE A N 1
ATOM 669 C CA . ILE A 1 89 ? -16.876 -2.512 13.312 1.00 68.88 89 ILE A CA 1
ATOM 670 C C . ILE A 1 89 ? -18.099 -2.737 14.199 1.00 68.88 89 ILE A C 1
ATOM 672 O O . ILE A 1 89 ? -19.101 -2.042 14.035 1.00 68.88 89 ILE A O 1
ATOM 676 N N . GLN A 1 90 ? -18.032 -3.714 15.098 1.00 66.62 90 GLN A N 1
ATOM 677 C CA . GLN A 1 90 ? -19.056 -3.944 16.114 1.00 66.62 90 GLN A CA 1
ATOM 678 C C . GLN A 1 90 ? -18.532 -3.460 17.466 1.00 66.62 90 GLN A C 1
ATOM 680 O O . GLN A 1 90 ? -17.366 -3.680 17.803 1.00 66.62 90 GLN A O 1
ATOM 685 N N . HIS A 1 91 ? -19.389 -2.763 18.208 1.00 64.38 91 HIS A N 1
ATOM 686 C CA . HIS A 1 91 ? -19.135 -2.351 19.583 1.00 64.38 91 HIS A CA 1
ATOM 687 C C . HIS A 1 91 ? -19.891 -3.304 20.499 1.00 64.38 91 HIS A C 1
ATOM 689 O O . HIS A 1 91 ? -21.111 -3.406 20.388 1.00 64.38 91 HIS A O 1
ATOM 695 N N . ASP A 1 92 ? -19.168 -4.013 21.357 1.00 61.53 92 ASP A N 1
ATOM 696 C CA . ASP A 1 92 ? -19.769 -4.836 22.399 1.00 61.53 92 ASP A CA 1
ATOM 697 C C . ASP A 1 92 ? -20.088 -3.946 23.620 1.00 61.53 92 ASP A C 1
ATOM 699 O O . ASP A 1 92 ? -19.154 -3.461 24.269 1.00 61.53 92 ASP A O 1
ATOM 703 N N . PRO A 1 93 ? -21.376 -3.687 23.925 1.00 56.31 93 PRO A N 1
ATOM 704 C CA . PRO A 1 93 ? -21.778 -2.802 25.015 1.00 56.31 93 PRO A CA 1
ATOM 705 C C . PRO A 1 93 ? -21.490 -3.372 26.412 1.00 56.31 93 PRO A C 1
ATOM 707 O O . PRO A 1 93 ? -21.428 -2.591 27.356 1.00 56.31 93 PRO A O 1
ATOM 710 N N . GLU A 1 94 ? -21.276 -4.684 26.565 1.00 55.16 94 GLU A N 1
ATOM 711 C CA . GLU A 1 94 ? -20.995 -5.289 27.877 1.00 55.16 94 GLU A CA 1
ATOM 712 C C . GLU A 1 94 ? -19.507 -5.242 28.240 1.00 55.16 94 GLU A C 1
ATOM 714 O O . GLU A 1 94 ? -19.147 -5.086 29.406 1.00 55.16 94 GLU A O 1
ATOM 719 N N . THR A 1 95 ? -18.622 -5.359 27.246 1.00 60.22 95 THR A N 1
ATOM 720 C CA . THR A 1 95 ? -17.165 -5.404 27.471 1.00 60.22 95 THR A CA 1
ATOM 721 C C . THR A 1 95 ? -16.428 -4.132 27.046 1.00 60.22 95 THR A C 1
ATOM 723 O O . THR A 1 95 ? -15.233 -3.999 27.321 1.00 60.22 95 THR A O 1
ATOM 726 N N . GLY A 1 96 ? -17.102 -3.211 26.346 1.00 59.94 96 GLY A N 1
ATOM 727 C CA . GLY A 1 96 ? -16.492 -2.025 25.733 1.00 59.94 96 GLY A CA 1
ATOM 728 C C . GLY A 1 96 ? -15.503 -2.355 24.607 1.00 59.94 96 GLY A C 1
ATOM 729 O O . GLY A 1 96 ? -14.727 -1.499 24.176 1.00 59.94 96 GLY A O 1
ATOM 730 N N . ALA A 1 97 ? -15.466 -3.609 24.139 1.00 60.44 97 ALA A N 1
ATOM 731 C CA . ALA A 1 97 ? -14.512 -4.057 23.136 1.00 60.44 97 ALA A CA 1
ATOM 732 C C . ALA A 1 97 ? -15.023 -3.781 21.715 1.00 60.44 97 ALA A C 1
ATOM 734 O O . ALA A 1 97 ? -16.128 -4.163 21.334 1.00 60.44 97 ALA A O 1
ATOM 735 N N . LEU A 1 98 ? -14.165 -3.184 20.885 1.00 60.00 98 LEU A N 1
ATOM 736 C CA . LEU A 1 98 ? -14.393 -3.083 19.445 1.00 60.00 98 LEU A CA 1
ATOM 737 C C . LEU A 1 98 ? -13.900 -4.365 18.764 1.00 60.00 98 LEU A C 1
ATOM 739 O O . LEU A 1 98 ? -12.716 -4.711 18.850 1.00 60.00 98 LEU A O 1
ATOM 743 N N . THR A 1 99 ? -14.780 -5.070 18.061 1.00 61.97 99 THR A N 1
ATOM 744 C CA . THR A 1 99 ? -14.420 -6.227 17.233 1.00 61.97 99 THR A CA 1
ATOM 745 C C . THR A 1 99 ? -14.556 -5.864 15.758 1.00 61.97 99 THR A C 1
ATOM 747 O O . THR A 1 99 ? -15.484 -5.176 15.333 1.00 61.97 99 THR A O 1
ATOM 750 N N . ALA A 1 100 ? -13.580 -6.289 14.954 1.00 60.38 100 ALA A N 1
ATOM 751 C CA . ALA A 1 100 ? -13.642 -6.151 13.504 1.00 60.38 100 ALA A CA 1
ATOM 752 C C . ALA A 1 100 ? -13.591 -7.521 12.844 1.00 60.38 100 ALA A C 1
ATOM 754 O O . ALA A 1 100 ? -12.675 -8.318 13.085 1.00 60.38 100 ALA A O 1
ATOM 755 N N . LYS A 1 101 ? -14.553 -7.752 11.950 1.00 66.12 101 LYS A N 1
ATOM 756 C CA . LYS A 1 101 ? -14.545 -8.901 11.053 1.00 66.12 101 LYS A CA 1
ATOM 757 C C . LYS A 1 101 ? -13.744 -8.559 9.807 1.00 66.12 101 LYS A C 1
ATOM 759 O O . LYS A 1 101 ? -13.848 -7.470 9.240 1.00 66.12 101 LYS A O 1
ATOM 764 N N . ALA A 1 102 ? -12.918 -9.499 9.376 1.00 59.94 102 ALA A N 1
ATOM 765 C CA . ALA A 1 102 ? -12.128 -9.314 8.181 1.00 59.94 102 ALA A CA 1
ATOM 766 C C . ALA A 1 102 ? -13.009 -9.220 6.921 1.00 59.94 102 ALA A C 1
ATOM 768 O O . ALA A 1 102 ? -13.820 -10.103 6.654 1.00 59.94 102 ALA A O 1
ATOM 769 N N . SER A 1 103 ? -12.818 -8.158 6.132 1.00 65.00 103 SER A N 1
ATOM 770 C CA . SER A 1 103 ? -13.571 -7.923 4.892 1.00 65.00 103 SER A CA 1
ATOM 771 C C . SER A 1 103 ? -13.075 -8.831 3.747 1.00 65.00 103 SER A C 1
ATOM 773 O O . SER A 1 103 ? -11.862 -8.844 3.483 1.00 65.00 103 SER A O 1
ATOM 775 N N . PRO A 1 104 ? -13.973 -9.537 3.022 1.00 70.31 104 PRO A N 1
ATOM 776 C CA . PRO A 1 104 ? -13.650 -10.297 1.806 1.00 70.31 104 PRO A CA 1
ATOM 777 C C . PRO A 1 104 ? -12.915 -9.467 0.748 1.00 70.31 104 PRO A C 1
ATOM 779 O O . PRO A 1 104 ? -12.019 -9.970 0.071 1.00 70.31 104 PRO A O 1
ATOM 782 N N . LEU A 1 105 ? -13.217 -8.167 0.672 1.00 75.56 105 LEU A N 1
ATOM 783 C CA . LEU A 1 105 ? -12.584 -7.232 -0.258 1.00 75.56 105 LEU A CA 1
ATOM 784 C C . LEU A 1 105 ? -11.067 -7.142 -0.048 1.00 75.56 105 LEU A C 1
ATOM 786 O O . LEU A 1 105 ? -10.304 -6.992 -0.998 1.00 75.56 105 LEU A O 1
ATOM 790 N N . GLY A 1 106 ? -10.610 -7.296 1.198 1.00 73.00 106 GLY A N 1
ATOM 791 C CA . GLY A 1 106 ? -9.186 -7.344 1.500 1.00 73.00 106 GLY A CA 1
ATOM 792 C C . GLY A 1 106 ? -8.474 -8.543 0.892 1.00 73.00 106 GLY A C 1
ATOM 793 O O . GLY A 1 106 ? -7.327 -8.415 0.478 1.00 73.00 106 GLY A O 1
ATOM 794 N N . MET A 1 107 ? -9.156 -9.685 0.815 1.00 74.56 107 MET A N 1
ATOM 795 C CA . MET A 1 107 ? -8.609 -10.882 0.184 1.00 74.56 107 MET A CA 1
ATOM 796 C C . MET A 1 107 ? -8.486 -10.684 -1.324 1.00 74.56 107 MET A C 1
ATOM 798 O O . MET A 1 107 ? -7.432 -10.946 -1.892 1.00 74.56 107 MET A O 1
ATOM 802 N N . ILE A 1 108 ? -9.544 -10.158 -1.947 1.00 82.38 108 ILE A N 1
ATOM 803 C CA . ILE A 1 108 ? -9.594 -9.903 -3.390 1.00 82.38 108 ILE A CA 1
ATOM 804 C C . ILE A 1 108 ? -8.486 -8.934 -3.800 1.00 82.38 108 ILE A C 1
ATOM 806 O O . ILE A 1 108 ? -7.761 -9.217 -4.745 1.00 82.38 108 ILE A O 1
ATOM 810 N N . LEU A 1 109 ? -8.300 -7.835 -3.064 1.00 82.38 109 LEU A N 1
ATOM 811 C CA . LEU A 1 109 ? -7.255 -6.851 -3.364 1.00 82.38 109 LEU A CA 1
ATOM 812 C C . LEU A 1 109 ? -5.847 -7.443 -3.287 1.00 82.38 109 LEU A C 1
ATOM 814 O O . LEU A 1 109 ? -5.014 -7.161 -4.142 1.00 82.38 109 LEU A O 1
ATOM 818 N N . ILE A 1 110 ? -5.580 -8.279 -2.285 1.00 76.44 110 ILE A N 1
ATOM 819 C CA . ILE A 1 110 ? -4.277 -8.933 -2.129 1.00 76.44 110 ILE A CA 1
ATOM 820 C C . ILE A 1 110 ? -4.041 -9.928 -3.268 1.00 76.44 110 ILE A C 1
ATOM 822 O O . ILE A 1 110 ? -2.966 -9.925 -3.868 1.00 76.44 110 ILE A O 1
ATOM 826 N N . LEU A 1 111 ? -5.044 -10.750 -3.591 1.00 82.38 111 LEU A N 1
ATOM 827 C CA . LEU A 1 111 ? -4.967 -11.698 -4.702 1.00 82.38 111 LEU A CA 1
ATOM 828 C C . LEU A 1 111 ? -4.762 -10.973 -6.033 1.00 82.38 111 LEU A C 1
ATOM 830 O O . LEU A 1 111 ? -3.864 -11.344 -6.779 1.00 82.38 111 LEU A O 1
ATOM 834 N N . ALA A 1 112 ? -5.525 -9.911 -6.296 1.00 86.44 112 ALA A N 1
ATOM 835 C CA . ALA A 1 112 ? -5.393 -9.091 -7.496 1.00 86.44 112 ALA A CA 1
ATOM 836 C C . ALA A 1 112 ? -4.005 -8.444 -7.586 1.00 86.44 112 ALA A C 1
ATOM 838 O O . ALA A 1 112 ? -3.356 -8.519 -8.625 1.00 86.44 112 ALA A O 1
ATOM 839 N N . MET A 1 113 ? -3.502 -7.876 -6.485 1.00 86.69 113 MET A N 1
ATOM 840 C CA . MET A 1 113 ? -2.168 -7.278 -6.443 1.00 86.69 113 MET A CA 1
ATOM 841 C 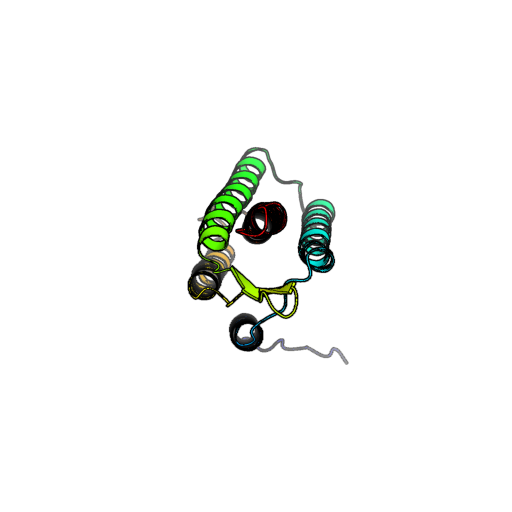C . MET A 1 113 ? -1.090 -8.300 -6.809 1.00 86.69 113 MET A C 1
ATOM 843 O O . MET A 1 113 ? -0.218 -7.993 -7.615 1.00 86.69 113 MET A O 1
ATOM 847 N N . PHE A 1 114 ? -1.140 -9.514 -6.257 1.00 83.94 114 PHE A N 1
ATOM 848 C CA . PHE A 1 114 ? -0.174 -10.554 -6.607 1.00 83.94 114 PHE A CA 1
ATOM 849 C C . PHE A 1 114 ? -0.367 -11.074 -8.034 1.00 83.94 114 PHE A C 1
ATOM 851 O O . PHE A 1 114 ? 0.617 -11.209 -8.761 1.00 83.94 114 PHE A O 1
ATOM 858 N N . ALA A 1 115 ? -1.611 -11.282 -8.464 1.00 85.56 115 ALA A N 1
ATOM 859 C CA . ALA A 1 115 ? -1.936 -11.690 -9.825 1.00 85.56 115 ALA A CA 1
ATOM 860 C C . ALA A 1 115 ? -1.443 -10.682 -10.873 1.00 85.56 115 ALA A C 1
ATOM 862 O O . ALA A 1 115 ? -1.124 -11.092 -11.978 1.00 85.56 115 ALA A O 1
ATOM 863 N N . ILE A 1 116 ? -1.325 -9.395 -10.530 1.00 89.44 116 ILE A N 1
ATOM 864 C CA . ILE A 1 116 ? -0.749 -8.362 -11.402 1.00 89.44 116 ILE A CA 1
ATOM 865 C C . ILE A 1 116 ? 0.773 -8.284 -11.229 1.00 89.44 116 ILE A C 1
ATOM 867 O O . ILE A 1 116 ? 1.518 -8.276 -12.209 1.00 89.44 116 ILE A O 1
ATOM 871 N N . ARG A 1 117 ? 1.263 -8.250 -9.984 1.00 86.44 117 ARG A N 1
ATOM 872 C CA . ARG A 1 117 ? 2.683 -8.042 -9.664 1.00 86.44 117 ARG A CA 1
ATOM 873 C C . ARG A 1 117 ? 3.582 -9.078 -10.308 1.00 86.44 117 ARG A C 1
ATOM 875 O O . ARG A 1 117 ? 4.616 -8.706 -10.855 1.00 86.44 117 ARG A O 1
ATOM 882 N N . TYR A 1 118 ? 3.228 -10.355 -10.216 1.00 83.56 118 TYR A N 1
ATOM 883 C CA . TYR A 1 118 ? 4.081 -11.437 -10.703 1.00 83.56 118 TYR A CA 1
ATOM 884 C C . TYR A 1 118 ? 4.255 -11.452 -12.219 1.00 83.56 118 TYR A C 1
ATOM 886 O O . TYR A 1 118 ? 5.406 -11.373 -12.650 1.00 83.56 118 TYR A O 1
ATOM 894 N N . PRO A 1 119 ? 3.185 -11.514 -13.036 1.00 86.75 119 PRO A N 1
ATOM 895 C CA . PRO A 1 119 ? 3.345 -11.503 -14.484 1.00 86.75 119 PRO A CA 1
ATOM 896 C C . PRO A 1 119 ? 3.992 -10.207 -14.958 1.00 86.75 119 PRO A C 1
ATOM 898 O O . PRO A 1 119 ? 4.856 -10.264 -15.824 1.00 86.75 119 PRO A O 1
ATOM 901 N N . LEU A 1 120 ? 3.673 -9.062 -14.344 1.00 88.44 120 LEU A N 1
ATOM 902 C CA . LEU A 1 120 ? 4.297 -7.796 -14.719 1.00 88.44 120 LEU A CA 1
ATOM 903 C C . LEU A 1 120 ? 5.796 -7.778 -14.387 1.00 88.44 120 LEU A C 1
ATOM 905 O O . LEU A 1 120 ? 6.604 -7.351 -15.205 1.00 88.44 120 LEU A O 1
ATOM 909 N N . SER A 1 121 ? 6.186 -8.306 -13.222 1.00 85.69 121 SER A N 1
ATOM 910 C CA . SER A 1 121 ? 7.599 -8.432 -12.836 1.00 85.69 121 SER A CA 1
ATOM 911 C C . SER A 1 121 ? 8.353 -9.426 -13.718 1.00 85.69 121 SER A C 1
ATOM 913 O O . SER A 1 121 ? 9.519 -9.201 -14.032 1.00 85.69 121 SER A O 1
ATOM 915 N N . LEU A 1 122 ? 7.712 -10.532 -14.104 1.00 85.19 122 LEU A N 1
ATOM 916 C CA . LEU A 1 122 ? 8.292 -11.523 -15.008 1.00 85.19 122 LEU A CA 1
ATOM 917 C C . LEU A 1 122 ? 8.481 -10.929 -16.406 1.00 85.19 122 LEU A C 1
ATOM 919 O O . LEU A 1 122 ? 9.566 -11.032 -16.972 1.00 85.19 122 LEU A O 1
ATOM 923 N N . TYR A 1 123 ? 7.457 -10.249 -16.920 1.00 86.75 123 TYR A N 1
ATOM 924 C CA . TYR A 1 123 ? 7.486 -9.595 -18.221 1.00 86.75 123 TYR A CA 1
ATOM 925 C C . TYR A 1 123 ? 8.553 -8.496 -18.282 1.00 86.75 123 TYR A C 1
ATOM 927 O O . TYR A 1 123 ? 9.349 -8.490 -19.214 1.00 86.75 123 TYR A O 1
ATOM 935 N N . ALA A 1 124 ? 8.650 -7.645 -17.254 1.00 87.12 124 ALA A N 1
ATOM 936 C CA . ALA A 1 124 ? 9.661 -6.586 -17.167 1.00 87.12 124 ALA A CA 1
ATOM 937 C C . ALA A 1 124 ? 11.104 -7.109 -17.151 1.00 87.12 124 ALA A C 1
ATOM 939 O O . ALA A 1 124 ? 12.014 -6.432 -17.617 1.00 87.12 124 ALA A O 1
ATOM 940 N N . ARG A 1 125 ? 11.328 -8.309 -16.605 1.00 83.81 125 ARG A N 1
ATOM 941 C CA . ARG A 1 125 ? 12.649 -8.955 -16.616 1.00 83.81 125 ARG A CA 1
ATOM 942 C C . ARG A 1 125 ? 12.956 -9.625 -17.951 1.00 83.81 125 ARG A C 1
ATOM 944 O O . ARG A 1 125 ? 14.114 -9.652 -18.344 1.00 83.81 125 ARG A O 1
ATOM 951 N N . ALA A 1 126 ? 11.939 -10.185 -18.605 1.00 85.94 126 ALA A N 1
ATOM 952 C CA . ALA A 1 126 ? 12.081 -10.852 -19.895 1.00 85.94 126 ALA A CA 1
ATOM 953 C C . ALA A 1 126 ? 12.219 -9.862 -21.066 1.00 85.94 126 ALA A C 1
ATOM 955 O O . ALA A 1 126 ? 12.892 -10.187 -22.035 1.00 85.94 126 ALA A O 1
ATOM 956 N N . HIS A 1 127 ? 11.611 -8.675 -20.961 1.00 85.94 127 HIS A N 1
ATOM 957 C CA . HIS A 1 127 ? 11.604 -7.635 -21.998 1.00 85.94 127 HIS A CA 1
ATOM 958 C C . HIS A 1 127 ? 11.964 -6.267 -21.391 1.00 85.94 127 HIS A C 1
ATOM 960 O O . HIS A 1 127 ? 11.079 -5.425 -21.186 1.00 85.94 127 HIS A O 1
ATOM 966 N N . PRO A 1 128 ? 13.243 -6.033 -21.050 1.00 78.06 128 PRO A N 1
ATOM 967 C CA . PRO A 1 128 ? 13.665 -4.803 -20.385 1.00 78.06 128 PRO A CA 1
ATOM 968 C C . PRO A 1 128 ? 13.405 -3.543 -21.231 1.00 78.06 128 PRO A C 1
ATOM 970 O O . PRO A 1 128 ? 13.087 -2.492 -20.676 1.00 78.06 128 PRO A O 1
ATOM 973 N N . GLU A 1 129 ? 13.449 -3.647 -22.560 1.00 81.94 129 GLU A N 1
ATOM 974 C CA . GLU A 1 129 ? 13.121 -2.557 -23.488 1.00 81.94 129 GLU A CA 1
ATOM 975 C C . GLU A 1 129 ? 11.618 -2.259 -23.634 1.00 81.94 129 GLU A C 1
ATOM 977 O O . GLU A 1 129 ? 11.252 -1.156 -24.034 1.00 81.94 129 GLU A O 1
ATOM 982 N N . ALA A 1 130 ? 10.721 -3.191 -23.292 1.00 80.81 130 ALA A N 1
ATOM 983 C CA . ALA A 1 130 ? 9.290 -3.013 -23.555 1.00 80.81 130 ALA A CA 1
ATOM 984 C C . ALA A 1 130 ? 8.628 -2.009 -22.598 1.00 80.81 130 ALA A C 1
ATOM 986 O O . ALA A 1 130 ? 7.805 -1.191 -23.009 1.00 80.81 130 ALA A O 1
ATOM 987 N N . LEU A 1 131 ? 8.979 -2.061 -21.310 1.00 73.94 131 LEU A N 1
ATOM 988 C CA . LEU A 1 131 ? 8.303 -1.274 -20.275 1.00 73.94 131 LEU A CA 1
ATOM 989 C C . LEU A 1 131 ? 8.948 0.087 -20.005 1.00 73.94 131 LEU A C 1
ATOM 991 O O . LEU A 1 131 ? 8.320 0.894 -19.330 1.00 73.94 131 LEU A O 1
ATOM 995 N N . HIS A 1 132 ? 10.169 0.352 -20.493 1.00 80.75 132 HIS A N 1
ATOM 996 C CA . HIS A 1 132 ? 10.955 1.568 -20.191 1.00 80.75 132 HIS A CA 1
ATOM 997 C C . HIS A 1 132 ? 11.045 1.908 -18.684 1.00 80.75 132 HIS A C 1
ATOM 999 O O . HIS A 1 132 ? 11.390 3.023 -18.293 1.00 80.75 132 HIS A O 1
ATOM 1005 N N . VAL A 1 133 ? 10.739 0.940 -17.819 1.00 81.25 133 VAL A N 1
ATOM 1006 C CA . VAL A 1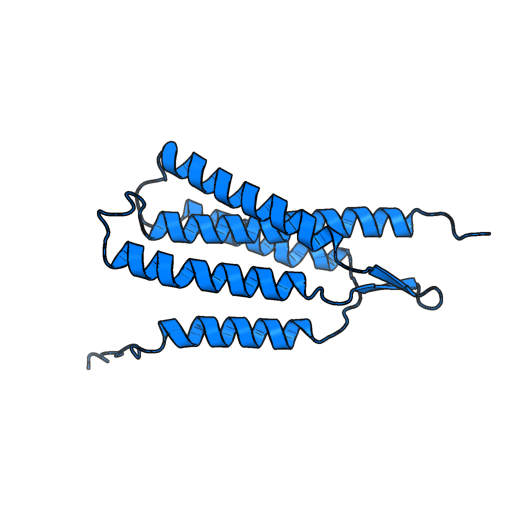 133 ? 10.698 1.062 -16.365 1.00 81.25 133 VAL A CA 1
ATOM 1007 C C . VAL A 1 133 ? 11.561 -0.056 -15.815 1.00 81.25 133 VAL A C 1
ATOM 1009 O O . VAL A 1 133 ? 11.372 -1.224 -16.157 1.00 81.25 133 VAL A O 1
ATOM 1012 N N . SER A 1 134 ? 12.519 0.295 -14.958 1.00 84.62 134 SER A N 1
ATOM 1013 C CA . SER A 1 134 ? 13.401 -0.712 -14.384 1.00 84.62 134 SER A CA 1
ATOM 1014 C C . SER A 1 134 ? 12.612 -1.669 -13.476 1.00 84.62 134 SER A C 1
ATOM 1016 O O . SER A 1 134 ? 11.677 -1.246 -12.782 1.00 84.62 134 SER A O 1
ATOM 1018 N N . PRO A 1 135 ? 12.995 -2.957 -13.406 1.00 84.06 135 PRO A N 1
ATOM 1019 C CA . PRO A 1 135 ? 12.369 -3.909 -12.490 1.00 84.06 135 PRO A CA 1
ATOM 1020 C C . PRO A 1 135 ? 12.404 -3.459 -11.021 1.00 84.06 135 PRO A C 1
ATOM 1022 O O . PRO A 1 135 ? 11.515 -3.820 -10.250 1.00 84.06 135 PRO A O 1
ATOM 1025 N N . THR A 1 136 ? 13.407 -2.660 -10.640 1.00 85.75 136 THR A N 1
ATOM 1026 C CA . THR A 1 136 ? 13.534 -2.064 -9.303 1.00 85.75 136 THR A CA 1
ATOM 1027 C C . THR A 1 136 ? 12.444 -1.023 -9.056 1.00 85.75 136 THR A C 1
ATOM 1029 O O . THR A 1 136 ? 11.688 -1.165 -8.102 1.00 85.75 136 THR A O 1
ATOM 1032 N N . ILE A 1 137 ? 12.265 -0.057 -9.968 1.00 88.56 137 ILE A N 1
ATOM 1033 C CA . ILE A 1 137 ? 11.212 0.967 -9.853 1.00 88.56 137 ILE A CA 1
ATOM 1034 C C . ILE A 1 137 ? 9.822 0.332 -9.854 1.00 88.56 137 ILE A C 1
ATOM 1036 O O . ILE A 1 137 ? 8.936 0.757 -9.114 1.00 88.56 137 ILE A O 1
ATOM 1040 N N . LEU A 1 138 ? 9.627 -0.723 -10.647 1.00 89.44 138 LEU A N 1
ATOM 1041 C CA . LEU A 1 138 ? 8.383 -1.479 -10.628 1.00 89.44 138 LEU A CA 1
ATOM 1042 C C . LEU A 1 138 ? 8.132 -2.112 -9.248 1.00 89.44 138 LEU A C 1
ATOM 1044 O O . LEU A 1 138 ? 7.024 -2.029 -8.713 1.00 89.44 138 LEU A O 1
ATOM 1048 N N . ALA A 1 139 ? 9.155 -2.733 -8.654 1.00 87.81 139 ALA A N 1
ATOM 1049 C CA . ALA A 1 139 ? 9.060 -3.329 -7.326 1.00 87.81 139 ALA A CA 1
ATOM 1050 C C . ALA A 1 139 ? 8.764 -2.282 -6.238 1.00 87.81 139 ALA A C 1
ATOM 1052 O O . ALA A 1 139 ? 7.906 -2.549 -5.387 1.00 87.81 139 ALA A O 1
ATOM 1053 N N . ASP A 1 140 ? 9.407 -1.116 -6.314 1.00 89.62 140 ASP A N 1
ATOM 1054 C CA . ASP A 1 140 ? 9.203 0.032 -5.426 1.00 89.62 140 ASP A CA 1
ATOM 1055 C C . ASP A 1 140 ? 7.794 0.618 -5.569 1.00 89.62 140 ASP A C 1
ATOM 1057 O O . ASP A 1 140 ? 7.147 0.942 -4.574 1.00 89.62 140 ASP A O 1
ATOM 1061 N N . GLY A 1 141 ? 7.257 0.671 -6.791 1.00 92.50 141 GLY A N 1
ATOM 1062 C CA . GLY A 1 141 ? 5.882 1.102 -7.044 1.00 92.50 141 GLY A CA 1
ATOM 1063 C C . GLY A 1 141 ? 4.864 0.216 -6.331 1.00 92.50 141 GLY A C 1
ATOM 1064 O O . GLY A 1 141 ? 3.980 0.710 -5.636 1.00 92.50 141 GLY A O 1
ATOM 1065 N N . PHE A 1 142 ? 5.021 -1.105 -6.409 1.00 91.81 142 PHE A N 1
ATOM 1066 C CA . PHE A 1 142 ? 4.176 -2.035 -5.652 1.00 91.81 142 PHE A CA 1
ATOM 1067 C C . PHE A 1 142 ? 4.365 -1.928 -4.132 1.00 91.81 142 PHE A C 1
ATOM 1069 O O . PHE A 1 142 ? 3.404 -2.131 -3.386 1.00 91.81 142 PHE A O 1
ATOM 1076 N N . LEU A 1 143 ? 5.581 -1.632 -3.661 1.00 90.94 143 LEU A N 1
ATOM 1077 C CA . LEU A 1 143 ? 5.848 -1.393 -2.243 1.00 90.94 143 LEU A CA 1
ATOM 1078 C C . LEU A 1 143 ? 5.088 -0.153 -1.757 1.00 90.94 143 LEU A C 1
ATOM 1080 O O . LEU A 1 143 ? 4.349 -0.236 -0.776 1.00 90.94 143 LEU A O 1
ATOM 1084 N N . LEU A 1 144 ? 5.198 0.963 -2.478 1.00 94.00 144 LEU A N 1
ATOM 1085 C CA . LEU A 1 144 ? 4.485 2.202 -2.170 1.00 94.00 144 LEU A CA 1
ATOM 1086 C C . LEU A 1 144 ? 2.970 2.057 -2.305 1.00 94.00 144 LEU A C 1
ATOM 1088 O O . LEU A 1 144 ? 2.233 2.550 -1.455 1.00 94.00 144 LEU A O 1
ATOM 1092 N N . PHE A 1 145 ? 2.493 1.312 -3.300 1.00 94.50 145 PHE A N 1
ATOM 1093 C CA . PHE A 1 145 ? 1.085 0.942 -3.406 1.00 94.50 145 PHE A CA 1
ATOM 1094 C C . PHE A 1 145 ? 0.596 0.218 -2.143 1.00 94.50 145 PHE A C 1
ATOM 1096 O O . PHE A 1 145 ? -0.426 0.593 -1.567 1.00 94.50 145 PHE A O 1
ATOM 1103 N N . ALA A 1 146 ? 1.339 -0.785 -1.663 1.00 90.12 146 ALA A N 1
ATOM 1104 C CA . ALA A 1 146 ? 0.984 -1.515 -0.448 1.00 90.12 146 ALA A CA 1
ATOM 1105 C C . ALA A 1 146 ? 1.008 -0.615 0.802 1.00 90.12 146 ALA A C 1
ATOM 1107 O O . ALA A 1 146 ? 0.124 -0.725 1.656 1.00 90.12 146 ALA A O 1
ATOM 1108 N N . VAL A 1 147 ? 1.981 0.297 0.894 1.00 91.94 147 VAL A N 1
ATOM 1109 C CA . VAL A 1 147 ? 2.068 1.301 1.967 1.00 91.94 147 VAL A CA 1
ATOM 1110 C C . VAL A 1 147 ? 0.844 2.215 1.959 1.00 91.94 147 VAL A C 1
ATOM 1112 O O . VAL A 1 147 ? 0.183 2.344 2.990 1.00 91.94 147 VAL A O 1
ATOM 1115 N N . GLY A 1 148 ? 0.490 2.785 0.803 1.00 93.62 148 GLY A N 1
ATOM 1116 C CA . GLY A 1 148 ? -0.688 3.642 0.647 1.00 93.62 148 GLY A CA 1
ATOM 1117 C C . GLY A 1 148 ? -1.973 2.915 1.029 1.00 93.62 148 GLY A C 1
ATOM 1118 O O . GLY A 1 148 ?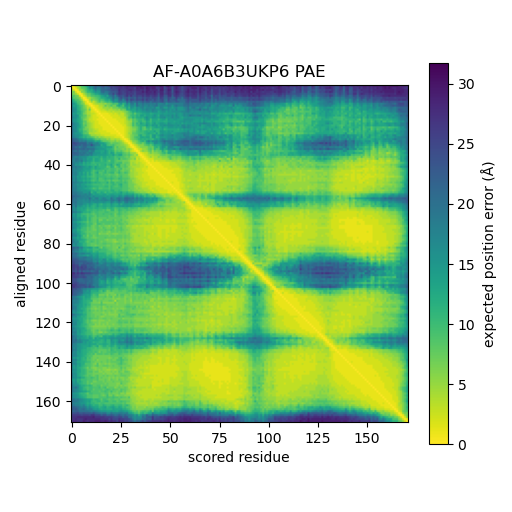 -2.759 3.421 1.832 1.00 93.62 148 GLY A O 1
ATOM 1119 N N . LEU A 1 149 ? -2.139 1.683 0.537 1.00 91.50 149 LEU A N 1
ATOM 1120 C CA . LEU A 1 149 ? -3.278 0.819 0.849 1.00 91.50 149 LEU A CA 1
ATOM 1121 C C . LEU A 1 149 ? -3.450 0.619 2.357 1.00 91.50 149 LEU A C 1
ATOM 1123 O O . LEU A 1 149 ? -4.554 0.740 2.889 1.00 91.50 149 LEU A O 1
ATOM 1127 N N . ILE A 1 150 ? -2.361 0.309 3.057 1.00 89.25 150 ILE A N 1
ATOM 1128 C CA . ILE A 1 150 ? -2.408 -0.004 4.484 1.00 89.25 150 ILE A CA 1
ATOM 1129 C C . ILE A 1 150 ? -2.607 1.260 5.317 1.00 89.25 150 ILE A C 1
ATOM 1131 O O . ILE A 1 150 ? -3.431 1.241 6.231 1.00 89.25 150 ILE A O 1
ATOM 1135 N N . LEU A 1 151 ? -1.906 2.353 5.008 1.00 91.94 151 LEU A N 1
ATOM 1136 C CA . LEU A 1 151 ? -2.044 3.615 5.737 1.00 91.94 151 LEU A CA 1
ATOM 1137 C C . LEU A 1 151 ? -3.457 4.180 5.618 1.00 91.94 151 LEU A C 1
ATOM 1139 O O . LEU A 1 151 ? -4.092 4.432 6.640 1.00 91.94 151 LEU A O 1
ATOM 1143 N N . ALA A 1 152 ? -3.983 4.305 4.398 1.00 92.81 152 ALA A N 1
ATOM 1144 C CA . ALA A 1 152 ? -5.316 4.858 4.180 1.00 92.81 152 ALA A CA 1
ATOM 1145 C C . ALA A 1 152 ? -6.404 4.010 4.849 1.00 92.81 152 ALA A C 1
ATOM 1147 O O . ALA A 1 152 ? -7.300 4.545 5.501 1.00 92.81 152 ALA A O 1
ATOM 1148 N N . GLN A 1 153 ? -6.284 2.680 4.778 1.00 88.94 153 GLN A N 1
ATOM 1149 C CA . GLN A 1 153 ? -7.189 1.783 5.492 1.00 88.94 153 GLN A CA 1
ATOM 1150 C C . GLN A 1 153 ? -7.158 2.030 7.008 1.00 88.94 153 GLN A C 1
ATOM 1152 O O . GLN A 1 153 ? -8.201 2.014 7.660 1.00 88.94 153 GLN A O 1
ATOM 1157 N N . ARG A 1 154 ? -5.968 2.209 7.588 1.00 87.38 154 ARG A N 1
ATOM 1158 C CA . ARG A 1 154 ? -5.782 2.378 9.037 1.00 87.38 154 ARG A CA 1
ATOM 1159 C C . ARG A 1 154 ? -6.305 3.721 9.519 1.00 87.38 154 ARG A C 1
ATOM 1161 O O . ARG A 1 154 ? -6.981 3.744 10.543 1.00 87.38 154 ARG A O 1
ATOM 1168 N N . VAL A 1 155 ? -6.067 4.785 8.755 1.00 89.94 155 VAL A N 1
ATOM 1169 C CA . VAL A 1 155 ? -6.637 6.116 9.002 1.00 89.94 155 VAL A CA 1
ATOM 1170 C C . VAL A 1 155 ? -8.163 6.040 9.009 1.00 89.94 155 VAL A C 1
ATOM 1172 O O . VAL A 1 155 ? -8.787 6.431 9.988 1.00 89.94 155 VAL A O 1
ATOM 1175 N N . GLU A 1 156 ? -8.770 5.445 7.984 1.00 91.56 156 GLU A N 1
ATOM 1176 C CA . GLU A 1 156 ? -10.232 5.367 7.869 1.00 91.56 156 GLU A CA 1
ATOM 1177 C C . GLU A 1 156 ? -10.880 4.494 8.962 1.00 91.56 156 GLU A C 1
ATOM 1179 O O . GLU A 1 156 ? -12.011 4.731 9.391 1.00 91.56 156 GLU A O 1
ATOM 1184 N N . VAL A 1 157 ? -10.182 3.464 9.453 1.00 86.12 157 VAL A N 1
ATOM 1185 C CA . VAL A 1 157 ? -10.633 2.687 10.623 1.00 86.12 157 VAL A CA 1
ATOM 1186 C C . VAL A 1 157 ? -10.474 3.488 11.917 1.00 86.12 157 VAL A C 1
ATOM 1188 O O . VAL A 1 157 ? -11.383 3.464 12.743 1.00 86.12 157 VAL A O 1
ATOM 1191 N N . ALA A 1 158 ? -9.367 4.216 12.094 1.00 85.69 158 ALA A N 1
ATOM 1192 C CA . ALA A 1 158 ? -9.125 5.037 13.282 1.00 85.69 158 ALA A CA 1
ATOM 1193 C C . ALA A 1 158 ? -10.164 6.157 13.417 1.00 85.69 158 ALA A C 1
ATOM 1195 O O . ALA A 1 158 ? -10.760 6.312 14.480 1.00 85.69 158 ALA A O 1
ATOM 1196 N N . LEU A 1 159 ? -10.441 6.879 12.326 1.00 87.81 159 LEU A N 1
ATOM 1197 C CA . LEU A 1 159 ? -11.432 7.958 12.298 1.00 87.81 159 LEU A CA 1
ATOM 1198 C C . LEU A 1 159 ? -12.828 7.458 12.686 1.00 87.81 159 LEU A C 1
ATOM 1200 O O . LEU A 1 159 ? -13.517 8.083 13.491 1.00 87.81 159 LEU A O 1
ATOM 1204 N N . ARG A 1 160 ? -13.243 6.301 12.158 1.00 86.12 160 ARG A N 1
ATOM 1205 C CA . ARG A 1 160 ? -14.557 5.726 12.477 1.00 86.12 160 ARG A CA 1
ATOM 1206 C C . ARG A 1 160 ? -14.629 5.136 13.877 1.00 86.12 160 ARG A C 1
ATOM 1208 O O . ARG A 1 160 ? -15.654 5.306 14.527 1.00 86.12 160 ARG A O 1
ATOM 1215 N N . ALA A 1 161 ? -13.560 4.510 14.363 1.00 82.69 161 ALA A N 1
ATOM 1216 C CA . ALA A 1 161 ? -13.488 4.056 15.748 1.00 82.69 161 ALA A CA 1
ATOM 1217 C C . ALA A 1 161 ? -13.590 5.238 16.727 1.00 82.69 161 ALA A C 1
ATOM 1219 O O . ALA A 1 161 ? -14.402 5.184 17.644 1.00 82.69 161 ALA A O 1
ATOM 1220 N N . HIS A 1 162 ? -12.858 6.334 16.486 1.00 81.62 162 HIS A N 1
ATOM 1221 C CA . HIS A 1 162 ? -12.956 7.549 17.303 1.00 81.62 162 HIS A CA 1
ATOM 1222 C C . HIS A 1 162 ? -14.375 8.115 17.309 1.00 81.62 162 HIS A C 1
ATOM 1224 O O . HIS A 1 162 ? -14.900 8.417 18.374 1.00 81.62 162 HIS A O 1
ATOM 1230 N N . LYS A 1 163 ? -15.024 8.192 16.139 1.00 83.50 163 LYS A N 1
ATOM 1231 C CA . LYS A 1 163 ? -16.403 8.684 16.029 1.00 83.50 163 LYS A CA 1
ATOM 1232 C C . LYS A 1 163 ? -17.407 7.825 16.808 1.00 83.50 163 LYS A C 1
ATOM 1234 O O . LYS A 1 163 ? -18.349 8.368 17.376 1.00 83.50 163 LYS A O 1
ATOM 1239 N N . LEU A 1 164 ? -17.221 6.503 16.822 1.00 80.38 164 LEU A N 1
ATOM 1240 C CA . LEU A 1 164 ? -18.064 5.578 17.588 1.00 80.38 164 LEU A CA 1
ATOM 1241 C C . LEU A 1 164 ? -17.846 5.724 19.098 1.00 80.38 164 LEU A C 1
ATOM 1243 O O . LEU A 1 164 ? -18.810 5.686 19.848 1.00 80.38 164 LEU A O 1
ATOM 1247 N N . MET A 1 165 ? -16.602 5.936 19.534 1.00 76.00 165 MET A N 1
ATOM 1248 C CA . MET A 1 165 ? -16.267 6.147 20.948 1.00 76.00 165 MET A CA 1
ATOM 1249 C C . MET A 1 165 ? -16.704 7.522 21.471 1.00 76.00 165 MET A C 1
ATOM 1251 O O . MET A 1 165 ? -16.946 7.672 22.662 1.00 76.00 165 MET A O 1
ATOM 1255 N N . SER A 1 166 ? -16.788 8.531 20.598 1.00 78.44 166 SER A N 1
ATOM 1256 C CA . SER A 1 166 ? -17.236 9.884 20.952 1.00 78.44 166 SER A CA 1
ATOM 1257 C C . SER A 1 166 ? -18.754 10.069 20.884 1.00 78.44 166 SER A C 1
ATOM 1259 O O . SER A 1 166 ? -19.247 11.141 21.229 1.00 78.44 166 SER A O 1
ATOM 1261 N N . ALA A 1 167 ? -19.498 9.085 20.368 1.00 71.12 167 ALA A N 1
ATOM 1262 C CA . ALA A 1 167 ? -20.952 9.155 20.330 1.00 71.12 167 ALA A CA 1
ATOM 1263 C C . ALA A 1 167 ? -21.494 8.992 21.764 1.00 71.12 167 ALA A C 1
ATOM 1265 O O . ALA A 1 167 ? -21.116 8.026 22.430 1.00 71.12 167 ALA A O 1
ATOM 1266 N N . PRO A 1 168 ? -22.350 9.908 22.262 1.00 58.84 168 PRO A N 1
ATOM 1267 C CA . PRO A 1 168 ? -22.974 9.748 23.570 1.00 58.84 168 PRO A CA 1
ATOM 1268 C C . PRO A 1 168 ? -23.704 8.405 23.610 1.00 58.84 168 PRO A C 1
ATOM 1270 O O . PRO A 1 168 ? -24.391 8.061 22.644 1.00 58.84 168 PRO A O 1
ATOM 1273 N N . ALA A 1 169 ? -23.550 7.650 24.703 1.00 59.00 169 ALA A N 1
ATOM 1274 C CA . ALA A 1 169 ? -24.362 6.462 24.933 1.00 59.00 169 ALA A CA 1
ATOM 1275 C C . ALA A 1 169 ? -25.832 6.864 24.758 1.00 59.00 169 ALA A C 1
ATOM 1277 O O . ALA A 1 169 ? -26.266 7.844 25.366 1.00 59.00 169 ALA A O 1
ATOM 1278 N N . ALA A 1 170 ? -26.551 6.185 23.861 1.00 53.72 170 ALA A N 1
ATOM 1279 C CA . ALA A 1 170 ? -27.966 6.450 23.652 1.00 53.72 170 ALA A CA 1
ATOM 1280 C C . ALA A 1 170 ? -28.674 6.311 25.009 1.00 53.72 170 ALA A C 1
ATOM 1282 O O . ALA A 1 170 ? -28.627 5.235 25.608 1.00 53.72 170 ALA A O 1
ATOM 1283 N N . ALA A 1 171 ? -29.201 7.433 25.502 1.00 39.00 171 ALA A N 1
ATOM 1284 C CA . ALA A 1 171 ? -29.989 7.523 26.725 1.00 39.00 171 ALA A CA 1
ATOM 1285 C C . ALA A 1 171 ? -31.379 6.917 26.518 1.00 39.00 171 ALA A C 1
ATOM 1287 O O . ALA A 1 171 ? -31.903 7.037 25.383 1.00 39.00 171 ALA A O 1
#

Foldseek 3Di:
DPPPPPPPPCVVVVVLVVVLVVCVVVQQDKDWDDLVVLCVVLVVLVVVLVCCQVVPPDDRDDPVLVVLLVVLLVLLQVLLQVLLVQWDWDQDPVPRTIITHRDPSVSVVSVVLCVCLVVVLVVCVVCVPPPVAHSSSSVSSSSSSNSSNSVNSSVNNSVVVVVVVPDPDDD